Protein AF-A0A1B7W2L4-F1 (afdb_monomer_lite)

Radius of gyration: 15.55 Å; chains: 1; bounding box: 36×38×31 Å

Foldseek 3Di:
DDPPFDWDKDFDQLVVVSQTQPIWTDTPDPVDLDAIEREDEAEDDDPCVVVSSVVVVVSVCVVVVDPGHHYYDYHYPDPVPPPDPPPDD

Structure (mmCIF, N/CA/C/O backbone):
data_AF-A0A1B7W2L4-F1
#
_entry.id   AF-A0A1B7W2L4-F1
#
loop_
_atom_site.group_PDB
_atom_site.id
_atom_site.type_symbol
_atom_site.label_atom_id
_atom_site.label_alt_id
_atom_site.label_comp_id
_atom_site.label_asym_id
_atom_site.label_entity_id
_atom_site.label_seq_id
_atom_site.pdbx_PDB_ins_code
_atom_site.Cartn_x
_atom_site.Cartn_y
_atom_site.Cartn_z
_atom_site.occupancy
_atom_site.B_iso_or_equiv
_atom_site.auth_seq_id
_atom_site.auth_comp_id
_atom_site.auth_asym_id
_atom_site.auth_atom_id
_atom_site.pdbx_PDB_model_num
ATOM 1 N N . ILE A 1 1 ? -4.908 -4.534 -14.806 1.00 59.47 1 ILE A N 1
ATOM 2 C CA . ILE A 1 1 ? -3.593 -5.176 -14.590 1.00 59.47 1 ILE A CA 1
ATOM 3 C C . ILE A 1 1 ? -3.519 -6.317 -15.592 1.00 59.47 1 ILE A C 1
ATOM 5 O O . ILE A 1 1 ? -4.452 -7.116 -15.590 1.00 59.47 1 ILE A O 1
ATOM 9 N N . PRO A 1 2 ? -2.554 -6.325 -16.521 1.00 63.88 2 PRO A N 1
ATOM 10 C CA . PRO A 1 2 ? -2.448 -7.404 -17.495 1.00 63.88 2 PRO A CA 1
ATOM 11 C C . PRO A 1 2 ? -2.044 -8.723 -16.792 1.00 63.88 2 PRO A C 1
ATOM 13 O O . PRO A 1 2 ? -1.444 -8.676 -15.717 1.00 63.88 2 PRO A O 1
ATOM 16 N N . PRO A 1 3 ? -2.452 -9.891 -17.320 1.00 64.06 3 PRO A N 1
ATOM 17 C CA . PRO A 1 3 ? -2.364 -11.180 -16.618 1.00 64.06 3 PRO A CA 1
ATOM 18 C C . PRO A 1 3 ? 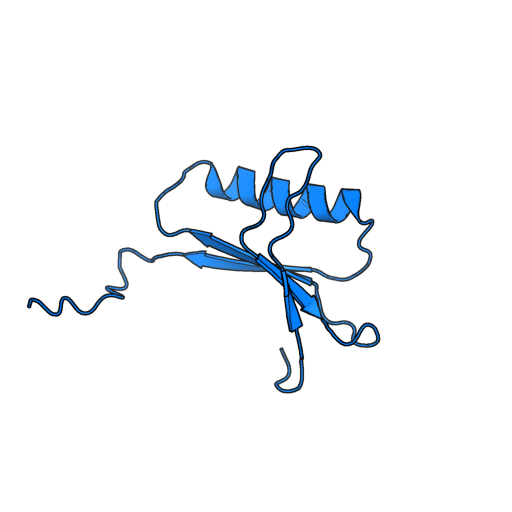-0.933 -11.716 -16.438 1.00 64.06 3 PRO A C 1
ATOM 20 O O . PRO A 1 3 ? -0.719 -12.619 -15.640 1.00 64.06 3 PRO A O 1
ATOM 23 N N . ASP A 1 4 ? 0.036 -11.153 -17.153 1.00 67.94 4 ASP A N 1
ATOM 24 C CA . ASP A 1 4 ? 1.479 -11.413 -17.081 1.00 67.94 4 ASP A CA 1
ATOM 25 C C . ASP A 1 4 ? 2.208 -10.506 -16.070 1.00 67.94 4 ASP A C 1
ATOM 27 O O . ASP A 1 4 ? 3.437 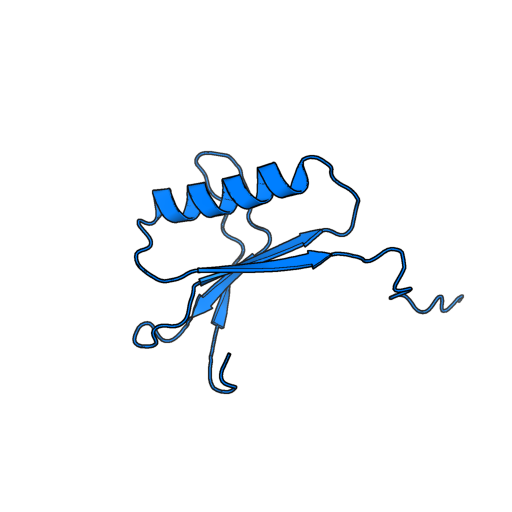-10.491 -15.990 1.00 67.94 4 ASP A O 1
ATOM 31 N N . CYS A 1 5 ? 1.462 -9.718 -15.295 1.00 68.12 5 CYS A N 1
ATOM 32 C CA . CYS A 1 5 ? 2.026 -8.812 -14.311 1.00 68.12 5 CYS A CA 1
ATOM 33 C C . CYS A 1 5 ? 2.378 -9.544 -13.009 1.00 68.12 5 CYS A C 1
ATOM 35 O O . CYS A 1 5 ? 1.505 -9.861 -12.200 1.00 68.12 5 CYS A O 1
ATOM 37 N N . GLU A 1 6 ? 3.671 -9.749 -12.776 1.00 80.69 6 GLU A N 1
ATOM 38 C CA . GLU A 1 6 ? 4.191 -10.313 -11.531 1.00 80.69 6 GLU A CA 1
ATOM 39 C C . GLU A 1 6 ? 4.436 -9.221 -10.481 1.00 80.69 6 GLU A C 1
ATOM 41 O O . GLU A 1 6 ? 5.147 -8.237 -10.726 1.00 80.69 6 GLU A O 1
ATOM 46 N N . PHE A 1 7 ? 3.877 -9.418 -9.287 1.00 85.12 7 PHE A N 1
ATOM 47 C CA . PHE A 1 7 ? 4.107 -8.565 -8.126 1.00 85.12 7 PHE A CA 1
ATOM 48 C C . PHE A 1 7 ? 4.722 -9.359 -6.981 1.00 85.12 7 PHE A C 1
ATOM 50 O O . PHE A 1 7 ? 4.300 -10.472 -6.676 1.00 85.12 7 PHE A O 1
ATOM 57 N N . GLU A 1 8 ? 5.676 -8.736 -6.304 1.00 86.50 8 GLU A N 1
ATOM 58 C CA . GLU A 1 8 ? 6.222 -9.203 -5.044 1.00 86.50 8 GLU A CA 1
ATOM 59 C C . GLU A 1 8 ? 5.454 -8.553 -3.893 1.00 86.50 8 GLU A C 1
ATOM 61 O O . GLU A 1 8 ? 5.341 -7.326 -3.816 1.00 86.50 8 GLU A O 1
ATOM 66 N N . TYR A 1 9 ? 4.909 -9.383 -3.007 1.00 87.75 9 TYR A N 1
ATOM 67 C CA . TYR A 1 9 ? 4.236 -8.929 -1.798 1.00 87.75 9 TYR A CA 1
ATOM 68 C C . TYR A 1 9 ? 5.240 -8.695 -0.672 1.00 87.75 9 TYR A C 1
ATOM 70 O O . TYR A 1 9 ? 6.061 -9.554 -0.354 1.00 87.75 9 TYR A O 1
ATOM 78 N N . SER A 1 10 ? 5.117 -7.546 -0.018 1.00 85.88 10 SER A N 1
ATOM 79 C CA . SER A 1 10 ? 5.885 -7.186 1.169 1.00 85.88 10 SER A CA 1
ATOM 80 C C . SER A 1 10 ? 4.994 -6.444 2.164 1.00 85.88 10 SER A C 1
ATOM 82 O O . SER A 1 10 ? 4.058 -5.767 1.760 1.00 85.88 10 SER A O 1
ATOM 84 N N . ALA A 1 11 ? 5.281 -6.539 3.461 1.00 83.38 11 ALA A N 1
ATOM 85 C CA . ALA A 1 11 ? 4.606 -5.754 4.501 1.00 83.38 11 ALA A CA 1
ATOM 86 C C . ALA A 1 11 ? 5.643 -4.863 5.209 1.00 83.38 11 ALA A C 1
ATOM 88 O O . ALA A 1 11 ? 6.157 -5.228 6.273 1.00 83.38 11 ALA A O 1
ATOM 89 N N . PRO A 1 12 ? 6.061 -3.747 4.581 1.00 74.12 12 PRO A N 1
ATOM 90 C CA . PRO A 1 12 ? 7.133 -2.921 5.113 1.00 74.12 12 PRO A CA 1
ATOM 91 C C . PRO A 1 12 ? 6.690 -2.180 6.379 1.00 74.12 12 PRO A C 1
ATOM 93 O O . PRO A 1 12 ? 5.598 -1.615 6.466 1.00 74.12 12 PRO A O 1
ATOM 96 N N . VAL A 1 13 ? 7.588 -2.148 7.363 1.00 72.62 13 VAL A N 1
ATOM 97 C CA . VAL A 1 13 ? 7.447 -1.310 8.557 1.00 72.62 13 VAL A CA 1
ATOM 98 C C . VAL A 1 13 ? 8.157 0.012 8.292 1.00 72.62 13 VAL A C 1
ATOM 100 O O . VAL A 1 13 ? 9.384 0.050 8.168 1.00 72.62 13 VAL A O 1
ATOM 103 N N . ILE A 1 14 ? 7.392 1.100 8.220 1.00 68.62 14 ILE A N 1
ATOM 104 C CA . ILE A 1 14 ? 7.935 2.451 8.073 1.00 68.62 14 ILE A CA 1
ATOM 105 C C . ILE A 1 14 ? 8.453 2.889 9.446 1.00 68.62 14 ILE A C 1
ATOM 107 O O . ILE A 1 14 ? 7.678 3.228 10.344 1.00 68.62 14 ILE A O 1
ATOM 111 N N . LYS A 1 15 ? 9.781 2.834 9.613 1.00 63.47 15 LYS A N 1
ATOM 112 C CA . LYS A 1 15 ? 10.467 3.047 10.900 1.00 63.47 15 LYS A CA 1
ATOM 113 C C . LYS A 1 15 ? 10.255 4.441 11.491 1.00 63.47 15 LYS A C 1
ATOM 115 O O . LYS A 1 15 ? 10.219 4.556 12.708 1.00 63.47 15 LYS A O 1
ATOM 120 N N . GLU A 1 16 ? 10.090 5.476 10.668 1.00 56.31 16 GLU A N 1
ATOM 121 C CA . GLU A 1 16 ? 9.955 6.857 11.163 1.00 56.31 16 GLU A CA 1
ATOM 122 C C . GLU A 1 16 ? 8.646 7.118 11.918 1.00 56.31 16 GLU A C 1
ATOM 124 O O . GLU A 1 16 ? 8.591 8.014 12.752 1.00 56.31 16 GLU A O 1
ATOM 129 N N . ASN A 1 17 ? 7.601 6.323 11.669 1.00 58.25 17 ASN A N 1
ATOM 130 C CA . ASN A 1 17 ? 6.274 6.533 12.252 1.00 58.25 17 ASN A CA 1
ATOM 131 C C . ASN A 1 17 ? 5.700 5.280 12.937 1.00 58.25 17 ASN A C 1
ATOM 133 O O . ASN A 1 17 ? 4.498 5.255 13.209 1.00 58.25 17 ASN A O 1
ATOM 137 N N . GLU A 1 18 ? 6.504 4.221 13.120 1.00 63.94 18 GLU A N 1
ATOM 138 C CA . GLU A 1 18 ? 6.057 2.869 13.531 1.00 63.94 18 GLU A CA 1
ATOM 139 C C . GLU A 1 18 ? 4.813 2.387 12.758 1.00 63.94 18 GLU A C 1
ATOM 141 O O . GLU A 1 18 ? 4.008 1.581 13.227 1.00 63.94 18 GLU A O 1
ATOM 146 N N . THR A 1 19 ? 4.627 2.916 11.549 1.00 63.38 19 THR A N 1
ATOM 147 C CA . THR A 1 19 ? 3.432 2.676 10.753 1.00 63.38 19 THR A CA 1
ATOM 148 C C . THR A 1 19 ? 3.711 1.454 9.905 1.00 63.38 19 THR A C 1
ATOM 150 O O . THR A 1 19 ? 4.548 1.475 9.002 1.00 63.38 19 THR A O 1
ATOM 153 N N . ARG A 1 20 ? 3.041 0.356 10.242 1.00 68.69 20 ARG A N 1
ATOM 154 C CA . ARG A 1 20 ? 3.067 -0.855 9.433 1.00 68.69 20 ARG A CA 1
ATOM 155 C C . ARG A 1 20 ? 2.037 -0.703 8.324 1.00 68.69 20 ARG A C 1
ATOM 157 O O . ARG A 1 20 ? 0.874 -0.455 8.620 1.00 68.69 20 ARG A O 1
ATOM 164 N N . LEU A 1 21 ? 2.482 -0.838 7.080 1.00 77.94 21 LEU A N 1
ATOM 165 C CA . LEU A 1 21 ? 1.575 -1.063 5.961 1.00 77.94 21 LEU A CA 1
ATOM 166 C C . LEU A 1 21 ? 1.170 -2.536 5.979 1.00 77.94 21 LEU A C 1
ATOM 168 O O . LEU A 1 21 ? 2.040 -3.397 6.148 1.00 77.94 21 LEU A O 1
ATOM 172 N N . ASP A 1 22 ? -0.118 -2.830 5.819 1.00 76.81 22 ASP A N 1
ATOM 173 C CA . ASP A 1 22 ? -0.572 -4.222 5.803 1.00 76.81 22 ASP A CA 1
ATOM 174 C C . ASP A 1 22 ? -0.037 -4.973 4.580 1.00 76.81 22 ASP A C 1
ATOM 176 O O . ASP A 1 22 ? 0.317 -6.145 4.691 1.00 76.81 22 ASP A O 1
ATOM 180 N N . GLY A 1 23 ? 0.111 -4.295 3.441 1.00 86.06 23 GLY A N 1
ATOM 181 C CA . GLY A 1 23 ? 0.755 -4.857 2.266 1.00 86.06 23 GLY A CA 1
ATOM 182 C C . GLY A 1 23 ? 1.209 -3.816 1.248 1.00 86.06 23 GLY A C 1
ATOM 183 O O . GLY A 1 23 ? 0.624 -2.752 1.071 1.00 86.06 23 GLY A O 1
ATOM 184 N N . LEU A 1 24 ? 2.267 -4.154 0.529 1.00 88.50 24 LEU A N 1
ATOM 185 C CA . LEU A 1 24 ? 2.802 -3.426 -0.605 1.00 88.50 24 LEU A CA 1
ATOM 186 C C . LEU A 1 24 ? 3.175 -4.441 -1.679 1.00 88.50 24 LEU A C 1
ATOM 188 O O . LEU A 1 24 ? 4.053 -5.284 -1.479 1.00 88.50 24 LEU A O 1
ATOM 192 N N . LEU A 1 25 ? 2.516 -4.330 -2.824 1.00 88.00 25 LEU A N 1
ATOM 193 C CA . LEU A 1 25 ? 2.842 -5.080 -4.023 1.00 88.00 25 LEU A CA 1
ATOM 194 C C . LEU A 1 25 ? 3.777 -4.233 -4.883 1.00 88.00 25 LEU A C 1
ATOM 196 O O . LEU A 1 25 ? 3.400 -3.170 -5.387 1.00 88.00 25 LEU A O 1
ATOM 200 N N . THR A 1 26 ? 4.997 -4.724 -5.053 1.00 86.69 26 THR A N 1
ATOM 201 C CA . THR A 1 26 ? 6.010 -4.101 -5.906 1.00 86.69 26 THR A CA 1
ATOM 202 C C . THR A 1 26 ? 6.119 -4.908 -7.194 1.00 86.69 26 THR A C 1
ATOM 204 O O . THR A 1 26 ? 6.245 -6.127 -7.120 1.00 86.69 26 THR A O 1
ATOM 207 N N . PRO A 1 27 ? 6.059 -4.292 -8.386 1.00 85.50 27 PRO A N 1
ATOM 208 C CA . PRO A 1 27 ? 6.210 -5.040 -9.626 1.00 85.50 27 PRO A CA 1
ATOM 209 C C . PRO A 1 27 ? 7.615 -5.651 -9.692 1.00 85.50 27 PRO A C 1
ATOM 211 O O . PRO A 1 27 ? 8.613 -4.939 -9.546 1.00 85.50 27 PRO A O 1
ATOM 214 N N . VAL A 1 28 ? 7.694 -6.961 -9.939 1.00 81.50 28 VAL A N 1
ATOM 215 C CA . VAL A 1 28 ? 8.969 -7.703 -10.017 1.00 81.50 28 VAL A CA 1
ATOM 216 C C . VAL A 1 28 ? 9.817 -7.164 -11.170 1.00 81.50 28 VAL A C 1
ATOM 218 O O . VAL A 1 28 ? 11.030 -6.960 -11.061 1.00 81.50 28 VAL A O 1
ATOM 221 N N . ASN A 1 29 ? 9.162 -6.850 -12.287 1.00 78.50 29 ASN A N 1
ATOM 222 C CA . ASN A 1 29 ? 9.818 -6.279 -13.446 1.00 78.50 29 ASN A CA 1
ATOM 223 C C . ASN A 1 29 ? 9.865 -4.743 -13.362 1.00 78.50 29 ASN A C 1
ATOM 225 O O . ASN A 1 29 ? 8.900 -4.036 -13.658 1.00 78.50 29 ASN A O 1
ATOM 229 N N . LYS A 1 30 ? 11.050 -4.214 -13.031 1.00 67.50 30 LYS A N 1
ATOM 230 C CA . LYS A 1 30 ? 11.317 -2.767 -12.962 1.00 67.50 30 LYS A CA 1
ATOM 231 C C . LYS A 1 30 ? 11.193 -2.037 -14.306 1.00 67.50 30 LYS A C 1
ATOM 233 O O . LYS A 1 30 ? 11.104 -0.810 -14.278 1.00 67.50 30 LYS A O 1
ATOM 238 N N . LYS A 1 31 ? 11.216 -2.729 -15.454 1.00 65.50 31 LYS A N 1
ATOM 239 C CA . LYS A 1 31 ? 11.056 -2.108 -16.786 1.00 65.50 31 LYS A CA 1
ATOM 240 C C . LYS A 1 31 ? 9.601 -1.833 -17.145 1.00 65.50 31 LYS A C 1
ATOM 242 O O . LYS A 1 31 ? 9.344 -1.025 -18.029 1.00 65.50 31 LYS A O 1
ATOM 247 N N . THR A 1 32 ? 8.669 -2.498 -16.479 1.00 67.00 32 THR A N 1
ATOM 248 C CA . THR A 1 32 ? 7.245 -2.234 -16.650 1.00 67.00 32 THR A CA 1
ATOM 249 C C . THR A 1 32 ? 6.844 -1.003 -15.856 1.00 67.00 32 THR A C 1
ATOM 251 O O . THR A 1 32 ? 7.248 -0.829 -14.704 1.00 67.00 32 THR A O 1
ATOM 254 N N . ASP A 1 33 ? 6.025 -0.161 -16.477 1.00 74.12 33 ASP A N 1
ATOM 255 C CA . ASP A 1 33 ? 5.496 1.077 -15.894 1.00 74.12 33 ASP A CA 1
ATOM 256 C C . ASP A 1 33 ? 4.315 0.797 -14.944 1.00 74.12 33 ASP A C 1
ATOM 258 O O . ASP A 1 33 ? 3.370 1.574 -14.812 1.00 74.12 33 ASP A O 1
ATOM 262 N N . PHE A 1 34 ? 4.328 -0.382 -14.314 1.00 82.31 34 PHE A N 1
ATOM 263 C CA . PHE A 1 34 ? 3.273 -0.798 -13.409 1.00 82.31 34 PHE A CA 1
ATOM 264 C C . PHE A 1 34 ? 3.350 -0.017 -12.101 1.00 82.31 34 PHE A C 1
ATOM 266 O O . PHE A 1 34 ? 4.451 0.242 -11.594 1.00 82.31 34 PHE A O 1
ATOM 273 N N . PRO A 1 35 ? 2.186 0.345 -11.542 1.00 86.31 35 PRO A N 1
ATOM 274 C CA . PRO A 1 35 ? 2.151 1.096 -10.312 1.00 86.31 35 PRO A CA 1
ATOM 275 C C . PRO A 1 35 ? 2.529 0.224 -9.115 1.00 86.31 35 PRO A C 1
ATOM 277 O O . PRO A 1 35 ? 2.288 -0.983 -9.107 1.00 86.31 35 PRO A O 1
ATOM 280 N N . LEU A 1 36 ? 3.064 0.853 -8.070 1.00 88.19 36 LEU A N 1
ATOM 281 C CA . LEU A 1 36 ? 3.086 0.240 -6.740 1.00 88.19 36 LEU A CA 1
ATOM 282 C C . LEU A 1 36 ? 1.654 0.104 -6.227 1.00 88.19 36 LEU A C 1
ATOM 284 O O . LEU A 1 36 ? 0.888 1.061 -6.333 1.00 88.19 36 LEU A O 1
ATOM 288 N N . ILE A 1 37 ? 1.290 -1.040 -5.650 1.00 89.31 37 ILE A N 1
ATOM 289 C CA . ILE A 1 37 ? -0.053 -1.222 -5.088 1.00 89.31 37 ILE A CA 1
ATOM 290 C C . ILE A 1 37 ? 0.048 -1.322 -3.571 1.00 89.31 37 ILE A C 1
ATOM 292 O O . ILE A 1 37 ? 0.582 -2.290 -3.034 1.00 89.31 37 ILE A O 1
ATOM 296 N N . PHE A 1 38 ? -0.487 -0.320 -2.882 1.00 89.69 38 PHE A N 1
ATOM 297 C CA . PHE A 1 38 ? -0.602 -0.304 -1.429 1.00 89.69 38 PHE A CA 1
ATOM 298 C C . PHE A 1 38 ? -1.865 -1.045 -1.020 1.00 89.69 38 PHE A C 1
ATOM 300 O O . PHE A 1 38 ? -2.970 -0.597 -1.322 1.00 89.69 38 PHE A O 1
ATOM 307 N N . LEU A 1 39 ? -1.701 -2.174 -0.346 1.00 87.31 39 LEU A N 1
ATOM 308 C CA . LEU A 1 39 ? -2.780 -3.039 0.094 1.00 87.31 39 LEU A CA 1
ATOM 309 C C . LEU A 1 39 ? -3.065 -2.805 1.574 1.00 87.31 39 LEU A C 1
ATOM 311 O O . LEU A 1 39 ? -2.155 -2.831 2.395 1.00 87.31 39 LEU A O 1
ATOM 315 N N . GLU A 1 40 ? -4.339 -2.625 1.904 1.00 86.12 40 GLU A N 1
ATOM 316 C CA . GLU A 1 40 ? -4.790 -2.524 3.290 1.00 86.12 40 GLU A CA 1
ATOM 317 C C . GLU A 1 40 ? -6.109 -3.276 3.464 1.00 86.12 40 GLU A C 1
ATOM 319 O O . GLU A 1 40 ? -7.017 -3.167 2.629 1.00 86.12 40 GLU A O 1
ATOM 324 N N . ALA A 1 41 ? -6.202 -4.073 4.529 1.00 82.25 41 ALA A N 1
ATOM 325 C CA . ALA A 1 41 ? -7.336 -4.950 4.783 1.00 82.25 41 ALA A CA 1
ATOM 326 C C . ALA A 1 41 ? -8.064 -4.524 6.063 1.00 82.25 41 ALA A C 1
ATOM 328 O O . ALA A 1 41 ? -7.706 -4.907 7.174 1.00 82.25 41 ALA A O 1
ATOM 329 N N . GLN A 1 42 ? -9.141 -3.757 5.905 1.00 78.31 42 GLN A N 1
ATOM 330 C CA . GLN A 1 42 ? -9.911 -3.234 7.025 1.00 78.31 42 GLN A CA 1
ATOM 331 C C . GLN A 1 42 ? -11.122 -4.125 7.328 1.00 78.31 42 GLN A C 1
ATOM 333 O O . GLN A 1 42 ? -12.169 -4.049 6.681 1.00 78.31 42 GLN A O 1
ATOM 338 N N . MET A 1 43 ? -10.979 -4.960 8.358 1.00 75.00 43 MET A N 1
ATOM 339 C CA . MET A 1 43 ? -12.006 -5.921 8.786 1.00 75.00 43 MET A CA 1
ATOM 340 C C . MET A 1 43 ? -12.953 -5.378 9.876 1.00 75.00 43 MET A C 1
ATOM 342 O O . MET A 1 43 ? -13.958 -5.999 10.206 1.00 75.00 43 MET A O 1
ATOM 346 N N . GLN A 1 44 ? -12.653 -4.213 10.455 1.00 69.62 44 GLN A N 1
ATOM 347 C CA . GLN A 1 44 ? -13.474 -3.573 11.490 1.00 69.62 44 GLN A CA 1
ATOM 348 C C . GLN A 1 44 ? -13.727 -2.104 11.154 1.00 69.62 44 GLN A C 1
ATOM 350 O O . GLN A 1 44 ? -12.983 -1.491 10.398 1.00 69.62 44 GLN A O 1
ATOM 355 N N . ARG A 1 45 ? -14.764 -1.483 11.721 1.00 67.62 45 ARG A N 1
ATOM 356 C CA . ARG A 1 45 ? -14.952 -0.035 11.552 1.00 67.62 45 ARG A CA 1
ATOM 357 C C . ARG A 1 45 ? -13.897 0.715 12.359 1.00 67.62 45 ARG A C 1
ATOM 359 O O . ARG A 1 45 ? -13.972 0.747 13.580 1.00 67.62 45 ARG A O 1
ATOM 366 N N . ASP A 1 46 ? -12.964 1.361 11.669 1.00 75.31 46 ASP A N 1
ATOM 367 C CA . ASP A 1 46 ? -12.040 2.324 12.267 1.00 75.31 46 ASP A CA 1
ATOM 368 C C . ASP A 1 46 ? -12.245 3.693 11.615 1.00 75.31 46 ASP A C 1
ATOM 370 O O . ASP A 1 46 ? -12.035 3.874 10.418 1.00 75.31 46 ASP A O 1
ATOM 374 N N . GLN A 1 47 ? -12.655 4.677 12.413 1.00 76.19 47 GLN A N 1
ATOM 375 C CA . GLN A 1 47 ? -12.851 6.050 11.941 1.00 76.19 47 GLN A CA 1
ATOM 376 C C . GLN A 1 47 ? -11.529 6.733 11.570 1.00 76.19 47 GLN A C 1
ATOM 378 O O . GLN A 1 47 ? -11.520 7.661 10.764 1.00 76.19 47 GLN A O 1
ATOM 383 N N . LYS A 1 48 ? -10.404 6.270 12.127 1.00 78.25 48 LYS A N 1
ATOM 384 C CA . LYS A 1 48 ? -9.062 6.775 11.818 1.00 78.25 48 LYS A CA 1
ATOM 385 C C . LYS A 1 48 ? -8.412 6.037 10.648 1.00 78.25 48 LYS A C 1
ATOM 387 O O . LYS A 1 48 ? -7.304 6.409 10.269 1.00 78.25 48 LYS A O 1
ATOM 392 N N . PHE A 1 49 ? -9.094 5.051 10.060 1.00 81.00 49 PHE A N 1
ATOM 393 C CA . PHE A 1 49 ? -8.582 4.205 8.985 1.00 81.00 49 PHE A CA 1
ATOM 394 C C . PHE A 1 49 ? -7.961 5.015 7.846 1.00 81.00 49 PHE A C 1
ATOM 396 O O . PHE A 1 49 ? -6.765 4.915 7.598 1.00 81.00 49 PHE A O 1
ATOM 403 N N . TYR A 1 50 ? -8.756 5.877 7.204 1.00 82.00 50 TYR A N 1
ATOM 404 C CA . TYR A 1 50 ? -8.300 6.664 6.058 1.00 82.00 50 TYR A CA 1
ATOM 405 C C . TYR A 1 50 ? -7.094 7.531 6.417 1.00 82.00 50 TYR A C 1
ATOM 407 O O . TYR A 1 50 ? -6.129 7.587 5.665 1.00 82.00 50 TYR A O 1
ATOM 415 N N . GLY A 1 51 ? -7.113 8.155 7.598 1.00 82.88 51 GLY A N 1
ATOM 416 C CA . GLY A 1 51 ? -5.988 8.951 8.080 1.00 82.88 51 GLY A CA 1
ATOM 417 C C . GLY A 1 51 ? -4.710 8.126 8.239 1.00 82.88 51 GLY A C 1
ATOM 418 O O . GLY A 1 51 ? -3.648 8.568 7.810 1.00 82.88 51 GLY A O 1
ATOM 419 N N . ARG A 1 52 ? -4.804 6.918 8.814 1.00 81.38 52 ARG A N 1
ATOM 420 C CA . ARG A 1 52 ? -3.660 6.003 8.966 1.00 81.38 52 ARG A CA 1
ATOM 421 C C . ARG A 1 52 ? -3.164 5.482 7.618 1.00 81.38 52 ARG A C 1
ATOM 423 O O . ARG A 1 52 ? -1.965 5.544 7.363 1.00 81.38 52 ARG A O 1
ATOM 430 N N . TYR A 1 53 ? -4.075 5.053 6.750 1.00 83.38 53 TYR A N 1
ATOM 431 C CA . TYR A 1 53 ? -3.762 4.504 5.434 1.00 83.38 53 TYR A CA 1
ATOM 432 C C . TYR A 1 53 ? -3.085 5.536 4.526 1.00 83.38 53 TYR A C 1
ATOM 434 O O . TYR A 1 53 ? -1.988 5.298 4.024 1.00 83.38 53 TYR A O 1
ATOM 442 N N . PHE A 1 54 ? -3.673 6.729 4.384 1.00 85.75 54 PHE A N 1
ATOM 443 C CA . PHE A 1 54 ? -3.067 7.794 3.584 1.00 85.75 54 PHE A CA 1
ATOM 444 C C . PHE A 1 54 ? -1.735 8.260 4.168 1.00 85.75 54 PHE A C 1
ATOM 446 O O . PHE A 1 54 ? -0.788 8.455 3.412 1.00 85.75 54 PHE A O 1
ATOM 453 N N . ARG A 1 55 ? -1.619 8.381 5.500 1.00 85.88 55 ARG A N 1
ATOM 454 C CA . ARG A 1 55 ? -0.334 8.689 6.142 1.00 85.88 55 ARG A CA 1
ATOM 455 C C . ARG A 1 55 ? 0.725 7.647 5.788 1.00 85.88 55 ARG A C 1
ATOM 457 O O . ARG A 1 55 ? 1.823 8.035 5.415 1.00 85.88 55 ARG A O 1
ATOM 464 N N . GLY A 1 56 ? 0.403 6.356 5.876 1.00 84.44 56 GLY A N 1
ATOM 465 C CA . GLY A 1 56 ? 1.326 5.278 5.521 1.00 84.44 56 GLY A CA 1
ATOM 466 C C . GLY A 1 56 ? 1.791 5.361 4.066 1.00 84.44 56 GLY A C 1
ATOM 467 O O . GLY A 1 56 ? 2.990 5.291 3.806 1.00 84.44 56 GLY A O 1
ATOM 468 N N . ILE A 1 57 ? 0.861 5.590 3.132 1.00 86.62 57 ILE A N 1
ATOM 469 C CA 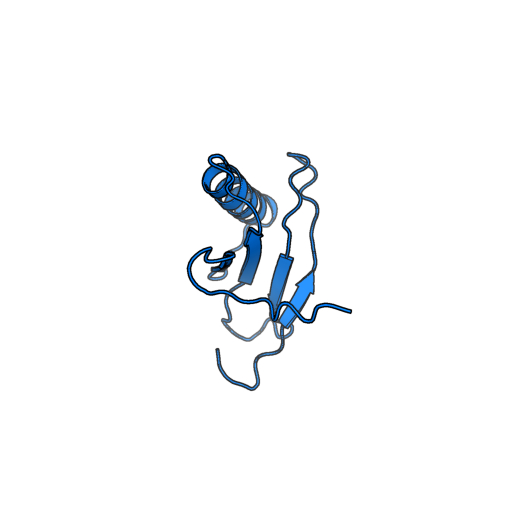. ILE A 1 57 ? 1.185 5.769 1.709 1.00 86.62 57 ILE A CA 1
ATOM 470 C C . ILE A 1 57 ? 2.115 6.966 1.516 1.00 86.62 57 ILE A C 1
ATOM 472 O O . ILE A 1 57 ? 3.181 6.821 0.925 1.00 86.62 57 ILE A O 1
ATOM 476 N N . PHE A 1 58 ? 1.745 8.146 2.019 1.00 86.56 58 PHE A N 1
ATOM 477 C CA . PHE A 1 58 ? 2.542 9.354 1.805 1.00 86.56 58 PHE A CA 1
ATOM 478 C C . PHE A 1 58 ? 3.914 9.269 2.473 1.00 86.56 58 PHE A C 1
ATOM 480 O O . PHE A 1 58 ? 4.898 9.619 1.832 1.00 86.56 58 PHE A O 1
ATOM 487 N N . SER A 1 59 ? 4.005 8.722 3.691 1.00 85.19 59 SER A N 1
ATOM 488 C CA . SER A 1 59 ? 5.294 8.480 4.347 1.00 85.19 59 SER A CA 1
ATOM 489 C C . SER A 1 59 ? 6.176 7.524 3.542 1.00 85.19 59 SER A C 1
ATOM 491 O O . SER A 1 59 ? 7.374 7.754 3.435 1.00 85.19 59 SER A O 1
ATOM 493 N N . TYR A 1 60 ? 5.608 6.481 2.926 1.00 85.62 60 TYR A N 1
ATOM 494 C CA . TYR A 1 60 ? 6.377 5.602 2.044 1.00 85.62 60 TYR A CA 1
ATOM 495 C C . TYR A 1 60 ? 6.867 6.344 0.794 1.00 85.62 60 TYR A C 1
ATOM 497 O O . TYR A 1 60 ? 8.037 6.252 0.425 1.00 85.62 60 TYR A O 1
ATOM 505 N N . LEU A 1 61 ? 5.979 7.086 0.129 1.00 85.75 61 LEU A N 1
ATOM 506 C CA . LEU A 1 61 ? 6.323 7.821 -1.089 1.00 85.75 61 LEU A CA 1
ATOM 507 C C . LEU A 1 61 ? 7.418 8.864 -0.839 1.00 85.75 61 LEU A C 1
ATOM 509 O O . LEU A 1 61 ? 8.302 9.011 -1.681 1.00 85.75 61 LEU A O 1
ATOM 513 N N . GLU A 1 62 ? 7.363 9.540 0.311 1.00 84.19 62 GLU A N 1
ATOM 514 C CA . GLU A 1 62 ? 8.359 10.511 0.765 1.00 84.19 62 GLU A CA 1
ATOM 515 C C . GLU A 1 62 ? 9.695 9.832 1.091 1.00 84.19 62 GLU A C 1
ATOM 517 O O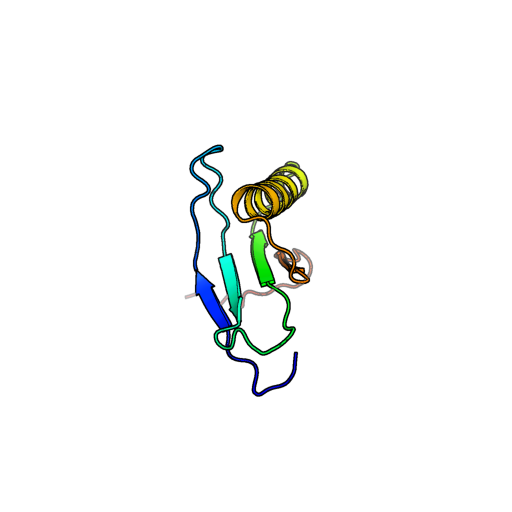 . GLU A 1 62 ? 10.726 10.228 0.555 1.00 84.19 62 GLU A O 1
ATOM 522 N N . GLN A 1 63 ? 9.683 8.749 1.876 1.00 81.25 63 GLN A N 1
ATOM 523 C CA . GLN A 1 63 ? 10.902 8.051 2.294 1.00 81.25 63 GLN A CA 1
ATOM 524 C C . GLN A 1 63 ? 11.673 7.410 1.127 1.00 81.25 63 GLN A C 1
ATOM 526 O O . GLN A 1 63 ? 12.902 7.344 1.156 1.00 81.25 63 GLN A O 1
ATOM 531 N N . TYR A 1 64 ? 10.965 6.902 0.115 1.00 81.56 64 TYR A N 1
ATOM 532 C CA . TYR A 1 64 ? 11.565 6.178 -1.013 1.00 81.56 64 TYR A CA 1
ATOM 533 C C . TYR A 1 64 ? 11.633 7.000 -2.313 1.00 81.56 64 TYR A C 1
ATOM 535 O O . TYR A 1 64 ? 11.976 6.436 -3.353 1.00 81.56 64 TYR A O 1
ATOM 543 N N . GLU A 1 65 ? 11.286 8.295 -2.281 1.00 77.31 65 GLU A N 1
ATOM 544 C CA . GLU A 1 65 ? 11.240 9.205 -3.445 1.00 77.31 65 GLU A CA 1
ATOM 545 C C . GLU A 1 65 ? 10.625 8.552 -4.700 1.00 77.31 65 GLU A C 1
ATOM 547 O O . GLU A 1 65 ? 11.173 8.574 -5.811 1.00 77.31 65 GLU A O 1
ATOM 552 N N . THR A 1 66 ? 9.478 7.895 -4.523 1.00 75.44 66 THR A N 1
ATOM 553 C CA . THR A 1 66 ? 8.903 7.050 -5.575 1.00 75.44 66 THR A CA 1
ATOM 554 C C . THR A 1 66 ? 8.397 7.908 -6.739 1.00 75.44 66 THR A C 1
ATOM 556 O O . THR A 1 66 ? 7.380 8.584 -6.627 1.00 75.44 66 THR A O 1
ATOM 559 N N . LYS A 1 67 ? 9.068 7.835 -7.897 1.00 76.38 67 LYS A N 1
ATOM 560 C CA . LYS A 1 67 ? 8.641 8.513 -9.145 1.00 76.38 67 LYS A CA 1
ATOM 561 C C . LYS A 1 67 ? 7.640 7.718 -9.988 1.00 76.38 67 LYS A C 1
ATOM 563 O O . LYS A 1 67 ? 7.147 8.223 -10.991 1.00 76.38 67 LYS A O 1
ATOM 568 N N . ARG A 1 68 ? 7.383 6.461 -9.621 1.00 80.44 68 ARG A N 1
ATOM 569 C CA . ARG A 1 68 ? 6.419 5.591 -10.307 1.00 80.44 68 ARG A CA 1
ATOM 570 C C . ARG A 1 68 ? 4.994 5.929 -9.884 1.00 80.44 68 ARG A C 1
ATOM 572 O O . ARG A 1 68 ? 4.767 6.399 -8.770 1.00 80.44 68 ARG A O 1
ATOM 579 N N . SER A 1 69 ? 4.031 5.625 -10.750 1.00 85.94 69 SER A N 1
ATOM 580 C CA . SER A 1 69 ? 2.619 5.638 -10.371 1.00 85.94 69 SER A CA 1
ATOM 581 C C . SER A 1 69 ? 2.363 4.685 -9.199 1.00 85.94 69 SER A C 1
ATOM 583 O O . SER A 1 69 ? 3.072 3.697 -9.007 1.00 85.94 69 SER A O 1
ATOM 585 N N . TRP A 1 70 ? 1.336 4.971 -8.410 1.00 89.06 70 TRP A N 1
ATOM 586 C CA . TRP A 1 70 ? 0.901 4.108 -7.319 1.00 89.06 70 TRP A CA 1
ATOM 587 C C . TRP A 1 70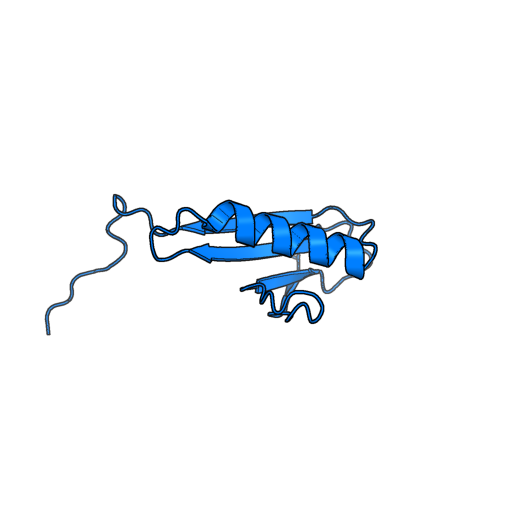 ? -0.622 4.002 -7.307 1.00 89.06 70 TRP A C 1
ATOM 589 O O . TRP A 1 70 ? -1.325 4.864 -7.835 1.00 89.06 70 TRP A O 1
ATOM 599 N N . GLN A 1 71 ? -1.131 2.921 -6.730 1.00 88.75 71 GLN A N 1
ATOM 600 C CA . GLN A 1 71 ? -2.552 2.651 -6.566 1.00 88.75 71 GLN A CA 1
ATOM 601 C C . GLN A 1 71 ? -2.816 2.148 -5.149 1.00 88.75 71 GLN A C 1
ATOM 603 O O . GLN A 1 71 ? -2.021 1.400 -4.586 1.00 88.75 71 GLN A O 1
ATOM 608 N N . GLY A 1 72 ? -3.939 2.563 -4.571 1.00 88.00 72 GLY A N 1
ATOM 609 C CA . GLY A 1 72 ? -4.423 2.012 -3.312 1.00 88.00 72 GLY A CA 1
ATOM 610 C C . GLY A 1 72 ? -5.423 0.890 -3.569 1.00 88.00 72 GLY A C 1
ATOM 611 O O . GLY A 1 72 ? -6.430 1.114 -4.240 1.00 88.00 72 GLY A O 1
ATOM 612 N N . LEU A 1 73 ? -5.155 -0.303 -3.042 1.00 86.94 73 LEU A N 1
ATOM 613 C CA . LEU A 1 73 ? -6.096 -1.414 -3.005 1.00 86.94 73 LEU A CA 1
ATOM 614 C C . LEU A 1 73 ? -6.622 -1.572 -1.581 1.00 86.94 73 LEU A C 1
ATOM 616 O O . LEU A 1 73 ? -5.900 -1.971 -0.670 1.00 86.94 73 LEU A O 1
ATOM 620 N N . LEU A 1 74 ? -7.906 -1.280 -1.416 1.00 85.44 74 LEU A N 1
ATOM 621 C CA . LEU A 1 74 ? -8.579 -1.377 -0.135 1.00 85.44 74 LEU A CA 1
ATOM 622 C C . LEU A 1 74 ? -9.507 -2.591 -0.111 1.00 85.44 74 LEU A C 1
ATOM 624 O O . LEU A 1 74 ? -10.452 -2.668 -0.897 1.00 85.44 74 LEU A O 1
ATOM 628 N N . ILE A 1 75 ? -9.264 -3.511 0.820 1.00 83.69 75 ILE A N 1
ATOM 629 C CA . ILE A 1 75 ? -10.142 -4.652 1.083 1.00 83.69 75 ILE A CA 1
ATOM 630 C C . ILE A 1 75 ? -10.943 -4.328 2.341 1.00 83.69 75 ILE A C 1
ATOM 632 O O . ILE A 1 75 ? -10.415 -4.355 3.450 1.00 83.69 75 ILE A O 1
ATOM 636 N N . ILE A 1 76 ? -12.222 -4.004 2.169 1.00 78.62 76 ILE A N 1
ATOM 637 C CA . ILE A 1 76 ? -13.141 -3.754 3.283 1.00 78.62 76 ILE A CA 1
ATOM 638 C C . ILE A 1 76 ? -14.109 -4.917 3.455 1.00 78.62 76 ILE A C 1
ATOM 640 O O . ILE A 1 76 ? -14.677 -5.411 2.480 1.00 78.62 76 ILE A O 1
ATOM 644 N N . LEU A 1 77 ? -14.366 -5.301 4.707 1.00 72.69 77 LEU A N 1
ATOM 645 C CA . LEU A 1 77 ? -15.566 -6.073 5.014 1.00 72.69 77 LEU A CA 1
ATOM 646 C C . LEU A 1 77 ? -16.779 -5.173 4.795 1.00 72.69 77 LEU A C 1
ATOM 648 O O . LEU A 1 77 ? -16.984 -4.166 5.475 1.00 72.69 77 LEU A O 1
ATOM 652 N N . ASN A 1 78 ? -17.597 -5.530 3.817 1.00 65.69 78 ASN A N 1
ATOM 653 C CA . ASN A 1 78 ? -18.905 -4.929 3.679 1.00 65.69 78 ASN A CA 1
ATOM 654 C C . ASN A 1 78 ? -19.854 -5.677 4.616 1.00 65.69 78 ASN A C 1
ATOM 656 O O . ASN A 1 78 ? -20.256 -6.784 4.298 1.00 65.69 78 ASN A O 1
ATOM 660 N N . ASN A 1 79 ? -20.280 -5.064 5.722 1.00 58.53 79 ASN A N 1
ATOM 661 C CA . ASN A 1 79 ? -21.273 -5.668 6.627 1.00 58.53 79 ASN A CA 1
ATOM 662 C C . ASN A 1 79 ? -22.639 -5.969 5.961 1.00 58.53 79 ASN A C 1
ATOM 664 O O . ASN A 1 79 ? -23.535 -6.467 6.633 1.00 58.53 79 ASN A O 1
ATOM 668 N N . ARG A 1 80 ? -22.850 -5.610 4.684 1.00 54.59 80 ARG A N 1
ATOM 669 C CA . ARG A 1 80 ? -24.014 -6.032 3.881 1.00 54.59 80 ARG A CA 1
ATOM 670 C C . ARG A 1 80 ? -23.738 -7.230 2.971 1.00 54.59 80 ARG A C 1
ATOM 672 O O . ARG A 1 80 ? -24.689 -7.830 2.488 1.00 54.59 80 ARG A O 1
ATOM 679 N N . LEU A 1 81 ? -22.474 -7.531 2.683 1.00 51.69 81 LEU A N 1
ATOM 680 C CA . LEU A 1 81 ? -22.079 -8.750 1.988 1.00 51.69 81 LEU A CA 1
ATOM 681 C C . LEU A 1 81 ? -21.715 -9.742 3.085 1.00 51.69 81 LEU A C 1
ATOM 683 O O . LEU A 1 81 ? -20.642 -9.644 3.673 1.00 51.69 81 LEU A O 1
ATOM 687 N N . ASP A 1 82 ? -22.646 -10.641 3.383 1.00 48.84 82 ASP A N 1
ATOM 688 C CA . ASP A 1 82 ? -22.469 -11.756 4.310 1.00 48.84 82 ASP A CA 1
ATOM 689 C C . ASP A 1 82 ? -21.430 -12.745 3.751 1.00 48.84 82 ASP A C 1
ATOM 691 O O . ASP A 1 82 ? -21.735 -13.801 3.203 1.00 48.84 82 ASP A O 1
ATOM 695 N N . LEU A 1 83 ? -20.164 -12.325 3.757 1.00 52.19 83 LEU A N 1
ATOM 696 C CA . LEU A 1 83 ? -19.022 -13.110 3.308 1.00 52.19 83 LEU A CA 1
ATOM 697 C C . LEU A 1 83 ? -18.513 -13.919 4.495 1.00 52.19 83 LEU A C 1
ATOM 699 O O . LEU A 1 83 ? -17.454 -13.660 5.060 1.00 52.19 83 LEU A O 1
ATOM 703 N N . GLY A 1 84 ? -19.326 -14.896 4.862 1.00 45.16 84 GLY A N 1
ATOM 704 C CA . GLY A 1 84 ? -19.047 -15.912 5.853 1.00 45.16 84 GLY A CA 1
ATOM 705 C C . GLY A 1 84 ? -20.196 -16.898 5.798 1.00 45.16 84 GLY A C 1
ATOM 706 O O . GLY A 1 84 ? -21.291 -16.591 6.243 1.00 45.16 84 GLY A O 1
ATOM 707 N N . SER A 1 85 ? -19.982 -18.080 5.226 1.00 50.03 85 SER A N 1
ATOM 708 C CA . SER A 1 85 ? -20.913 -19.169 5.494 1.00 50.03 85 SER A CA 1
ATOM 709 C C . SER A 1 85 ? -20.839 -19.447 6.994 1.00 50.03 85 SER A C 1
ATOM 711 O O . SER A 1 85 ? -19.817 -19.953 7.465 1.00 50.03 85 SER A O 1
ATOM 713 N N . GLU A 1 86 ? -21.895 -19.111 7.735 1.00 50.84 86 GLU A N 1
ATOM 714 C CA . GLU A 1 86 ? -22.179 -19.742 9.018 1.00 50.84 86 GLU A CA 1
ATOM 715 C C . GLU A 1 86 ? -22.313 -21.240 8.731 1.00 50.84 86 GLU A C 1
ATOM 717 O O . GLU A 1 86 ? -23.365 -21.713 8.314 1.00 50.84 86 GLU A O 1
ATOM 722 N N . ILE A 1 87 ? -21.218 -21.989 8.841 1.00 48.25 87 ILE A N 1
ATOM 723 C CA . ILE A 1 87 ? -21.290 -23.439 8.978 1.00 48.25 87 ILE A CA 1
ATOM 724 C C . ILE A 1 87 ? -21.293 -23.668 10.489 1.00 48.25 87 ILE A C 1
ATOM 726 O O . ILE A 1 87 ? -20.231 -23.554 11.106 1.00 48.25 87 ILE A O 1
ATOM 730 N N . PRO A 1 88 ? -22.458 -23.927 11.111 1.00 56.53 88 PRO A N 1
ATOM 731 C CA . PRO A 1 88 ? -22.491 -24.353 12.494 1.00 56.53 88 PRO A CA 1
ATOM 732 C C . PRO A 1 88 ? -21.973 -25.793 12.533 1.00 56.53 88 PRO A C 1
ATOM 734 O O . PRO A 1 88 ? -22.504 -26.666 11.842 1.00 56.53 88 PRO A O 1
ATOM 737 N N . TYR A 1 89 ? -20.908 -26.014 13.296 1.00 50.34 89 TYR A N 1
ATOM 738 C CA . TYR A 1 89 ? -20.493 -27.344 13.739 1.00 50.34 89 TYR A CA 1
ATOM 739 C C . TYR A 1 89 ? -21.302 -27.773 14.965 1.00 50.34 89 TYR A C 1
ATOM 741 O O . TYR A 1 89 ? -21.668 -26.890 15.776 1.00 50.34 89 TYR A O 1
#

pLDDT: mean 75.31, std 12.18, range [45.16, 89.69]

Sequence (89 aa):
IPPDCEFEYSAPVIKENETRLDGLLTPVNKKTDFPLIFLEAQMQRDQKFYGRYFRGIFSYLEQYETKRSWQGLLIILNNRLDLGSEIPY

Secondary structure (DSSP, 8-state):
--TT--EEEE--EEGGGTEE-SEEEEES-TTS-PPEEEEEEE-S--TTHHHHHHHHHHHHHHHTT--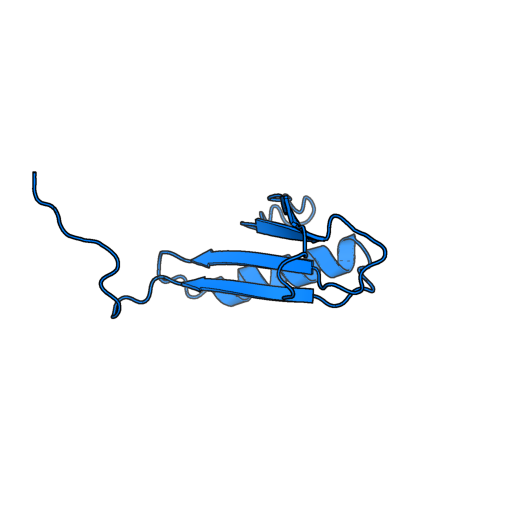S-EEEEEEE--TTS--S-----